Protein AF-A0A392PXT0-F1 (afdb_monomer_lite)

Structure (mmCIF, N/CA/C/O backbone):
data_AF-A0A392PXT0-F1
#
_entry.id   AF-A0A392PXT0-F1
#
loop_
_atom_site.group_PDB
_atom_site.id
_atom_site.type_symbol
_atom_site.label_atom_id
_atom_site.label_alt_id
_atom_site.label_comp_id
_atom_site.label_asym_id
_atom_site.label_entity_id
_atom_site.label_seq_id
_atom_site.pdbx_PDB_ins_code
_atom_site.Cartn_x
_atom_site.Cartn_y
_atom_site.Cartn_z
_atom_site.occupancy
_atom_site.B_iso_or_equiv
_atom_site.auth_seq_id
_atom_site.auth_comp_id
_atom_site.auth_asym_id
_atom_site.auth_atom_id
_atom_site.pdbx_PDB_model_num
ATOM 1 N N . CYS A 1 1 ? -1.692 -12.142 -3.217 1.00 73.62 1 CYS A N 1
ATOM 2 C CA . CYS A 1 1 ? -1.908 -10.701 -2.940 1.00 73.62 1 CYS A CA 1
ATOM 3 C C . CYS A 1 1 ? -3.370 -10.237 -2.954 1.00 73.62 1 CYS A C 1
ATOM 5 O O . CYS A 1 1 ? -3.661 -9.313 -2.216 1.00 73.62 1 CYS A O 1
ATOM 7 N N . LYS A 1 2 ? -4.313 -10.836 -3.709 1.00 83.12 2 LYS A N 1
ATOM 8 C CA . LYS A 1 2 ? -5.710 -10.337 -3.746 1.00 83.12 2 LYS A CA 1
ATOM 9 C C . LYS A 1 2 ? -6.364 -10.227 -2.359 1.00 83.12 2 LYS A C 1
ATOM 11 O O . LYS A 1 2 ? -6.875 -9.175 -2.014 1.00 83.12 2 LYS A O 1
ATOM 16 N N . GLN A 1 3 ? -6.278 -11.281 -1.544 1.00 90.12 3 GLN A N 1
ATOM 17 C CA . GLN A 1 3 ? -6.804 -11.261 -0.171 1.00 90.12 3 GLN A CA 1
ATOM 18 C C . GLN A 1 3 ? -6.119 -10.203 0.708 1.00 90.12 3 GLN A C 1
ATOM 20 O O . GLN A 1 3 ? -6.786 -9.577 1.516 1.00 90.12 3 GLN A O 1
ATOM 25 N N . LEU A 1 4 ? -4.818 -9.959 0.513 1.00 92.50 4 LEU A N 1
ATOM 26 C CA . LEU A 1 4 ? -4.071 -8.939 1.254 1.00 92.50 4 LEU A CA 1
ATOM 27 C C . LEU A 1 4 ? -4.578 -7.522 0.947 1.00 92.50 4 LEU A C 1
ATOM 29 O O . LEU A 1 4 ? -4.767 -6.736 1.865 1.00 92.50 4 LEU A O 1
ATOM 33 N N . VAL A 1 5 ? -4.832 -7.210 -0.327 1.00 93.69 5 VAL A N 1
ATOM 34 C CA . VAL A 1 5 ? -5.367 -5.898 -0.731 1.00 93.69 5 VAL A CA 1
ATOM 35 C C . VAL A 1 5 ? -6.782 -5.687 -0.179 1.00 93.69 5 VAL A C 1
ATOM 37 O O . VAL A 1 5 ? -7.111 -4.588 0.255 1.00 93.69 5 VAL A O 1
ATOM 40 N N . GLU A 1 6 ? -7.600 -6.740 -0.094 1.00 95.00 6 GLU A N 1
ATOM 41 C CA . GLU A 1 6 ? -8.924 -6.646 0.540 1.00 95.00 6 GLU A CA 1
ATOM 42 C C . GLU A 1 6 ? -8.854 -6.370 2.052 1.00 95.00 6 GLU A C 1
ATOM 44 O O . GLU A 1 6 ? -9.729 -5.686 2.584 1.00 95.00 6 GLU A O 1
ATOM 49 N N . LEU A 1 7 ? -7.797 -6.812 2.748 1.00 96.12 7 LEU A N 1
ATOM 50 C CA . LEU A 1 7 ? -7.611 -6.513 4.176 1.00 96.12 7 LEU A CA 1
ATOM 51 C C . LEU A 1 7 ? -7.393 -5.017 4.456 1.00 96.12 7 LEU A C 1
ATOM 53 O O . LEU A 1 7 ? -7.628 -4.583 5.582 1.00 96.12 7 LEU A O 1
ATOM 57 N N . LEU A 1 8 ? -7.035 -4.206 3.451 1.00 96.12 8 LEU A N 1
ATOM 58 C CA . LEU A 1 8 ? -6.945 -2.745 3.591 1.00 96.12 8 LEU A CA 1
ATOM 59 C C . LEU A 1 8 ? -8.302 -2.087 3.889 1.00 96.12 8 LEU A C 1
ATOM 61 O O . LEU A 1 8 ? -8.338 -0.972 4.396 1.00 96.12 8 LEU A O 1
ATOM 65 N N . LYS A 1 9 ? -9.419 -2.766 3.591 1.00 95.75 9 LYS A N 1
ATOM 66 C CA . LYS A 1 9 ? -10.783 -2.289 3.884 1.00 95.75 9 LYS A CA 1
ATOM 67 C C . LYS A 1 9 ? -11.296 -2.733 5.254 1.00 95.75 9 LYS A C 1
ATOM 69 O O . LYS A 1 9 ? -12.431 -2.420 5.608 1.00 95.75 9 LYS A O 1
ATOM 74 N N . HIS A 1 10 ? -10.524 -3.528 5.992 1.00 96.75 10 HIS A N 1
ATOM 75 C CA . HIS A 1 10 ? -10.987 -4.097 7.249 1.00 96.75 10 HIS A CA 1
ATOM 76 C C . HIS A 1 10 ? -11.231 -2.981 8.288 1.00 96.75 10 HIS A C 1
ATOM 78 O O . HIS A 1 10 ? -10.432 -2.056 8.379 1.00 96.75 10 HIS A O 1
ATOM 84 N N . PRO A 1 11 ? -12.295 -3.037 9.109 1.00 94.06 11 PRO A N 1
ATOM 85 C CA . PRO A 1 11 ? -12.600 -1.961 10.062 1.00 94.06 11 PRO A CA 1
ATOM 86 C C . PRO A 1 11 ? -11.606 -1.876 11.230 1.00 94.06 11 PRO A C 1
ATOM 88 O O . PRO A 1 11 ? -11.548 -0.871 11.930 1.00 94.06 11 PRO A O 1
ATOM 91 N N . SER A 1 12 ? -10.854 -2.949 11.483 1.00 96.75 12 SER A N 1
ATOM 92 C CA . SER A 1 12 ? -9.893 -3.006 12.584 1.00 96.75 12 SER A CA 1
ATOM 93 C C . SER A 1 12 ? -8.506 -2.557 12.143 1.00 96.75 12 SER A C 1
ATOM 95 O O . SER A 1 12 ? -7.880 -3.208 11.303 1.00 96.75 12 SER A O 1
ATOM 97 N N . ALA A 1 13 ? -7.993 -1.506 12.779 1.00 95.75 13 ALA A N 1
ATOM 98 C CA . ALA A 1 13 ? -6.648 -0.998 12.543 1.00 95.75 13 ALA A CA 1
ATOM 99 C C . ALA A 1 13 ? -5.543 -2.027 12.823 1.00 95.75 13 ALA A C 1
ATOM 101 O O . ALA A 1 13 ? -4.537 -2.048 12.117 1.00 95.75 13 ALA A O 1
ATOM 102 N N . SER A 1 14 ? -5.756 -2.951 13.769 1.00 96.00 14 SER A N 1
ATOM 103 C CA . SER A 1 14 ? -4.813 -4.046 14.039 1.00 96.00 14 SER A CA 1
ATOM 104 C C . SER A 1 14 ? -4.681 -5.030 12.872 1.00 96.00 14 SER A C 1
ATOM 106 O O . SER A 1 14 ? -3.704 -5.772 12.810 1.00 96.00 14 SER A O 1
ATOM 108 N N . VAL A 1 15 ? -5.632 -5.016 11.932 1.00 97.06 15 VAL A N 1
ATOM 109 C CA . VAL A 1 15 ? -5.583 -5.771 10.673 1.00 97.06 15 VAL A CA 1
ATOM 110 C C . VAL A 1 15 ? -5.084 -4.888 9.529 1.00 97.06 15 VAL A C 1
ATOM 112 O O . VAL A 1 15 ? -4.248 -5.323 8.740 1.00 97.06 15 VAL A O 1
ATOM 115 N N . VAL A 1 16 ? -5.552 -3.639 9.450 1.00 97.69 16 VAL A N 1
ATOM 116 C CA . VAL A 1 16 ? -5.174 -2.706 8.375 1.00 97.69 16 VAL A CA 1
ATOM 117 C C . VAL A 1 16 ? -3.692 -2.353 8.428 1.00 97.69 16 VAL A C 1
ATOM 119 O O . VAL A 1 16 ? -3.040 -2.367 7.390 1.00 97.69 16 VAL A O 1
ATOM 122 N N . PHE A 1 17 ? -3.137 -2.081 9.610 1.00 97.19 17 PHE A N 1
ATOM 123 C CA . PHE A 1 17 ? -1.735 -1.695 9.765 1.00 97.19 17 PHE A CA 1
ATOM 124 C C . PHE A 1 17 ? -0.742 -2.747 9.229 1.00 97.19 17 PHE A C 1
ATOM 126 O O . PHE A 1 17 ? 0.079 -2.412 8.370 1.00 97.19 17 PHE A O 1
ATOM 133 N N . PRO A 1 18 ? -0.801 -4.032 9.636 1.00 97.69 18 PRO A N 1
ATOM 134 C CA . PRO A 1 18 ? 0.069 -5.045 9.044 1.00 97.69 18 PRO A CA 1
ATOM 135 C C . PRO A 1 18 ? -0.237 -5.290 7.561 1.00 97.69 18 PRO A C 1
ATOM 137 O O . PRO A 1 18 ? 0.686 -5.589 6.800 1.00 97.69 18 PRO A O 1
ATOM 140 N N . ALA A 1 19 ? -1.491 -5.128 7.121 1.00 97.81 19 ALA A N 1
ATOM 141 C CA . ALA A 1 19 ? -1.847 -5.268 5.712 1.00 97.81 19 ALA A CA 1
ATOM 142 C C . ALA A 1 19 ? -1.189 -4.180 4.848 1.00 97.81 19 ALA A C 1
ATOM 144 O O . ALA A 1 19 ? -0.503 -4.515 3.882 1.00 97.81 19 ALA A O 1
ATOM 145 N N . VAL A 1 20 ? -1.326 -2.900 5.220 1.00 97.62 20 VAL A N 1
ATOM 146 C CA . VAL A 1 20 ? -0.726 -1.774 4.484 1.00 97.62 20 VAL A CA 1
ATOM 147 C C . VAL A 1 20 ? 0.793 -1.858 4.492 1.00 97.62 20 VAL A C 1
ATOM 149 O O . VAL A 1 20 ? 1.405 -1.695 3.444 1.00 97.62 20 VAL A O 1
ATOM 152 N N . ARG A 1 21 ? 1.402 -2.253 5.615 1.00 97.81 21 ARG A N 1
ATOM 153 C CA . ARG A 1 21 ? 2.852 -2.454 5.702 1.00 97.81 21 ARG A CA 1
ATOM 154 C C . ARG A 1 21 ? 3.341 -3.586 4.798 1.00 97.81 21 ARG A C 1
ATOM 156 O O . ARG A 1 21 ? 4.383 -3.474 4.160 1.00 97.81 21 ARG A O 1
ATOM 163 N N . THR A 1 22 ? 2.580 -4.676 4.705 1.00 97.50 22 THR A N 1
ATOM 164 C CA . THR A 1 22 ? 2.915 -5.784 3.798 1.00 97.50 22 THR A CA 1
ATOM 165 C C . THR A 1 22 ? 2.780 -5.356 2.336 1.00 97.50 22 THR A C 1
ATOM 167 O O . THR A 1 22 ? 3.634 -5.704 1.528 1.00 97.50 22 THR A O 1
ATOM 170 N N . VAL A 1 23 ? 1.747 -4.579 1.988 1.00 97.12 23 VAL A N 1
ATOM 171 C CA . VAL A 1 23 ? 1.598 -4.003 0.639 1.00 97.12 23 VAL A CA 1
ATOM 172 C C . VAL A 1 23 ? 2.752 -3.050 0.325 1.00 97.12 23 VAL A C 1
ATOM 174 O O . VAL A 1 23 ? 3.344 -3.178 -0.742 1.00 97.12 23 VAL A O 1
ATOM 177 N N . GLY A 1 24 ? 3.123 -2.181 1.267 1.00 96.69 24 GLY A N 1
ATOM 178 C CA . GLY A 1 24 ? 4.284 -1.294 1.185 1.00 96.69 24 GLY A CA 1
ATOM 179 C C . GLY A 1 24 ? 5.575 -2.043 0.851 1.00 96.69 24 GLY A C 1
ATOM 180 O O . GLY A 1 24 ? 6.262 -1.699 -0.103 1.00 96.69 24 GLY A O 1
ATOM 181 N N . ASN A 1 25 ? 5.847 -3.141 1.557 1.00 97.06 25 ASN A N 1
ATOM 182 C CA . ASN A 1 25 ? 7.022 -3.977 1.295 1.00 97.06 25 ASN A CA 1
ATOM 183 C C . ASN A 1 25 ? 6.997 -4.669 -0.082 1.00 97.06 25 ASN A C 1
ATOM 185 O O . ASN A 1 25 ? 8.052 -4.956 -0.642 1.00 97.06 25 ASN A O 1
ATOM 189 N N . ILE A 1 26 ? 5.815 -4.978 -0.626 1.00 95.38 26 ILE A N 1
ATOM 190 C CA . ILE A 1 26 ? 5.701 -5.578 -1.965 1.00 95.38 26 ILE A CA 1
ATOM 191 C C . ILE A 1 26 ? 6.002 -4.531 -3.043 1.00 95.38 26 ILE A C 1
ATOM 193 O O . ILE A 1 26 ? 6.697 -4.848 -4.002 1.00 95.38 26 ILE A O 1
ATOM 197 N N . VAL A 1 27 ? 5.518 -3.295 -2.883 1.00 94.19 27 VAL A N 1
ATOM 198 C CA . VAL A 1 27 ? 5.745 -2.217 -3.868 1.00 94.19 27 VAL A CA 1
ATOM 199 C C . VAL A 1 27 ? 7.155 -1.621 -3.812 1.00 94.19 27 VAL A C 1
ATOM 201 O O . VAL A 1 27 ? 7.528 -0.861 -4.694 1.00 94.19 27 VAL A O 1
ATOM 204 N N . THR A 1 28 ? 7.957 -1.957 -2.797 1.00 93.12 28 THR A N 1
ATOM 205 C CA . THR A 1 28 ? 9.407 -1.674 -2.782 1.00 93.12 28 THR A CA 1
ATOM 206 C C . THR A 1 28 ? 10.246 -2.728 -3.505 1.00 93.12 28 THR A C 1
ATOM 208 O O . THR A 1 28 ? 11.473 -2.657 -3.474 1.00 93.12 28 THR A O 1
ATOM 211 N N . GLY A 1 29 ? 9.605 -3.756 -4.060 1.00 90.94 29 GLY A N 1
ATOM 212 C CA . GLY A 1 29 ? 10.261 -4.814 -4.812 1.00 90.94 29 GLY A CA 1
ATOM 213 C C . GLY A 1 29 ? 10.533 -4.425 -6.267 1.00 90.94 29 GLY A C 1
ATOM 214 O O . GLY A 1 29 ? 10.974 -3.315 -6.547 1.00 90.94 29 GLY A O 1
ATOM 215 N N . ASP A 1 30 ? 10.299 -5.353 -7.194 1.00 91.25 30 ASP A N 1
ATOM 216 C CA . ASP A 1 30 ? 10.447 -5.099 -8.632 1.00 91.25 30 ASP A CA 1
ATOM 217 C C . ASP A 1 30 ? 9.184 -4.491 -9.279 1.00 91.25 30 ASP A C 1
ATOM 219 O O . ASP A 1 30 ? 8.087 -4.489 -8.709 1.00 91.25 30 ASP A O 1
ATOM 223 N N . ASP A 1 31 ? 9.326 -4.002 -10.515 1.00 91.69 31 ASP A N 1
ATOM 224 C CA . ASP A 1 31 ? 8.234 -3.376 -11.270 1.00 91.69 31 ASP A CA 1
ATOM 225 C C . ASP A 1 31 ? 7.024 -4.302 -11.461 1.00 91.69 31 ASP A C 1
ATOM 227 O O . ASP A 1 31 ? 5.879 -3.846 -11.493 1.00 91.69 31 ASP A O 1
ATOM 231 N N . MET A 1 32 ? 7.247 -5.615 -11.556 1.00 93.06 32 MET A N 1
ATOM 232 C CA . MET A 1 32 ? 6.175 -6.595 -11.720 1.00 93.06 32 MET A CA 1
ATOM 233 C C . MET A 1 32 ? 5.361 -6.734 -10.431 1.00 93.06 32 MET A C 1
ATOM 235 O O . MET A 1 32 ? 4.133 -6.850 -10.474 1.00 93.06 32 MET A O 1
ATOM 239 N N . GLN A 1 33 ? 6.024 -6.702 -9.275 1.00 94.12 33 GLN A N 1
ATOM 240 C CA . GLN A 1 33 ? 5.387 -6.717 -7.963 1.00 94.12 33 GLN A CA 1
ATOM 241 C C . GLN A 1 33 ? 4.572 -5.443 -7.730 1.00 94.12 33 GLN A C 1
ATOM 243 O O . GLN A 1 33 ? 3.412 -5.535 -7.311 1.00 94.12 33 GLN A O 1
ATOM 248 N N . THR A 1 34 ? 5.126 -4.280 -8.076 1.00 94.75 34 THR A N 1
ATOM 249 C CA . THR A 1 34 ? 4.425 -2.990 -8.012 1.00 94.75 34 THR A CA 1
ATOM 250 C C . THR A 1 34 ? 3.209 -2.976 -8.934 1.00 94.75 34 THR A C 1
ATOM 252 O O . THR A 1 34 ? 2.090 -2.725 -8.471 1.00 94.75 34 THR A O 1
ATOM 255 N N . GLN A 1 35 ? 3.377 -3.373 -10.200 1.00 93.50 35 GLN A N 1
ATOM 256 C CA . GLN A 1 35 ? 2.278 -3.456 -11.162 1.00 93.50 35 GLN A CA 1
ATOM 257 C C . GLN A 1 35 ? 1.179 -4.405 -10.680 1.00 93.50 35 GLN A C 1
ATOM 259 O O . GLN A 1 35 ? -0.009 -4.091 -10.749 1.00 93.50 35 GLN A O 1
ATOM 264 N N . ARG A 1 36 ? 1.552 -5.538 -10.075 1.00 94.38 36 ARG A N 1
ATOM 265 C CA . ARG A 1 36 ? 0.577 -6.489 -9.541 1.00 94.38 36 ARG A CA 1
ATOM 266 C C . ARG A 1 36 ? -0.290 -5.894 -8.431 1.00 94.38 36 ARG A C 1
ATOM 268 O O . ARG A 1 36 ? -1.453 -6.279 -8.308 1.00 94.38 36 ARG A O 1
ATOM 275 N N . ILE A 1 37 ? 0.250 -5.005 -7.599 1.00 95.50 37 ILE A N 1
ATOM 276 C CA . ILE A 1 37 ? -0.516 -4.306 -6.557 1.00 95.50 37 ILE A CA 1
ATOM 277 C C . ILE A 1 37 ? -1.450 -3.255 -7.175 1.00 95.50 37 ILE A C 1
ATOM 279 O O . ILE A 1 37 ? -2.610 -3.157 -6.757 1.00 95.50 37 ILE A O 1
ATOM 283 N N . ILE A 1 38 ? -0.995 -2.533 -8.204 1.00 93.56 38 ILE A N 1
ATOM 284 C CA . ILE A 1 38 ? -1.815 -1.575 -8.965 1.00 93.56 38 ILE A CA 1
ATOM 285 C C . ILE A 1 38 ? -3.000 -2.288 -9.634 1.00 93.56 38 ILE A C 1
ATOM 287 O O . ILE A 1 38 ? -4.151 -1.870 -9.473 1.00 93.56 38 ILE A O 1
ATOM 291 N N . ASP A 1 39 ? -2.752 -3.418 -10.300 1.00 94.38 39 ASP A N 1
ATOM 292 C CA . ASP A 1 39 ? -3.772 -4.222 -10.986 1.00 94.38 39 ASP A CA 1
ATOM 293 C C . ASP A 1 39 ? -4.860 -4.733 -10.032 1.00 94.38 39 ASP A C 1
ATOM 295 O O . ASP A 1 39 ? -6.028 -4.872 -10.406 1.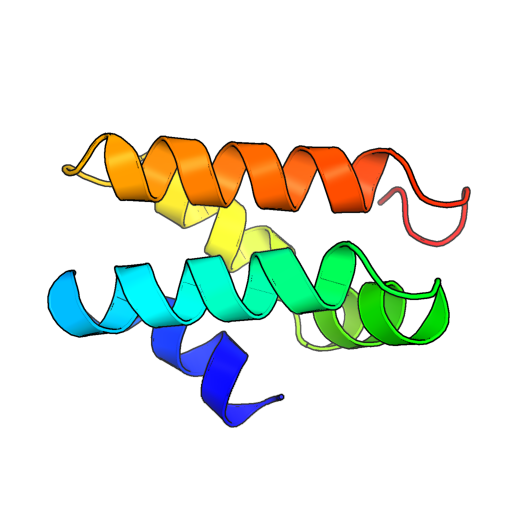00 94.38 39 ASP A O 1
ATOM 299 N N . LEU A 1 40 ? -4.498 -4.970 -8.768 1.00 95.19 40 LEU A N 1
ATOM 300 C CA . LEU A 1 40 ? -5.423 -5.352 -7.701 1.00 95.19 40 LEU A CA 1
ATOM 301 C C . LEU A 1 40 ? -6.243 -4.175 -7.147 1.00 95.19 40 LEU A C 1
ATOM 303 O O . LEU A 1 40 ? -6.973 -4.358 -6.174 1.00 95.19 40 LEU A O 1
ATOM 307 N N . LYS A 1 41 ? -6.163 -2.991 -7.767 1.00 93.81 41 LYS A N 1
ATOM 308 C CA . LYS A 1 41 ? -6.892 -1.772 -7.385 1.00 93.81 41 LYS A CA 1
ATOM 309 C C . LYS A 1 41 ? -6.568 -1.308 -5.963 1.00 93.81 41 LYS A C 1
ATOM 311 O O . LYS A 1 41 ? -7.449 -0.848 -5.239 1.00 93.81 41 LYS A O 1
ATOM 316 N N . ALA A 1 42 ? -5.296 -1.397 -5.573 1.00 95.00 42 ALA A N 1
ATOM 317 C CA . ALA A 1 42 ? -4.843 -0.934 -4.264 1.00 95.00 42 ALA A CA 1
ATOM 318 C C . ALA A 1 42 ? -4.848 0.601 -4.127 1.00 95.00 42 ALA A C 1
ATOM 320 O O . ALA A 1 42 ? -5.125 1.092 -3.038 1.00 95.00 42 ALA A O 1
ATOM 321 N N . LEU A 1 43 ? -4.605 1.364 -5.203 1.00 94.69 43 LEU A N 1
ATOM 322 C CA . LEU A 1 43 ? -4.497 2.835 -5.159 1.00 94.69 43 LEU A CA 1
ATOM 323 C C . LEU A 1 43 ? -5.727 3.538 -4.542 1.00 94.69 43 LEU A C 1
ATOM 325 O O . LEU A 1 43 ? -5.541 4.307 -3.599 1.00 94.69 43 LEU A O 1
ATOM 329 N N . PRO A 1 44 ? -6.981 3.246 -4.952 1.00 95.69 44 PRO A N 1
ATOM 330 C CA . PRO A 1 44 ? -8.160 3.813 -4.290 1.00 95.69 44 PRO A CA 1
ATOM 331 C C . PRO A 1 44 ? -8.261 3.467 -2.798 1.00 95.69 44 PRO A C 1
ATOM 333 O O . PRO A 1 44 ? -8.766 4.258 -2.006 1.00 95.69 44 PRO A O 1
ATOM 336 N N . LEU A 1 45 ? -7.783 2.285 -2.396 1.00 96.56 45 LEU A N 1
ATOM 337 C CA . LEU A 1 45 ? -7.807 1.862 -0.994 1.00 96.56 45 LEU A CA 1
ATOM 338 C C . LEU A 1 45 ? -6.749 2.605 -0.185 1.00 96.56 45 LEU A C 1
ATOM 340 O O . LEU A 1 45 ? -7.055 3.105 0.891 1.00 96.56 45 LEU A O 1
ATOM 344 N N . LEU A 1 46 ? -5.537 2.733 -0.726 1.00 97.00 46 LEU A N 1
ATOM 345 C CA . LEU A 1 46 ? -4.454 3.507 -0.123 1.00 97.00 46 LEU A CA 1
ATOM 346 C C . LEU A 1 46 ? -4.847 4.982 0.034 1.00 97.00 46 LEU A C 1
ATOM 348 O O . LEU A 1 46 ? -4.595 5.562 1.087 1.00 97.00 46 LEU A O 1
ATOM 352 N N . LEU A 1 47 ? -5.539 5.561 -0.954 1.00 96.25 47 LEU A N 1
ATOM 353 C CA . LEU A 1 47 ? -6.091 6.915 -0.866 1.00 96.25 47 LEU A CA 1
ATOM 354 C C . LEU A 1 47 ? -7.072 7.055 0.309 1.00 96.25 47 LEU A C 1
ATOM 356 O O . LEU A 1 47 ? -6.962 7.996 1.093 1.00 96.25 47 LEU A O 1
ATOM 360 N N . ASN A 1 48 ? -7.984 6.094 0.487 1.00 96.38 48 ASN A N 1
ATOM 361 C CA . ASN A 1 48 ? -8.914 6.093 1.622 1.00 96.38 48 ASN A CA 1
ATOM 362 C C . ASN A 1 48 ? -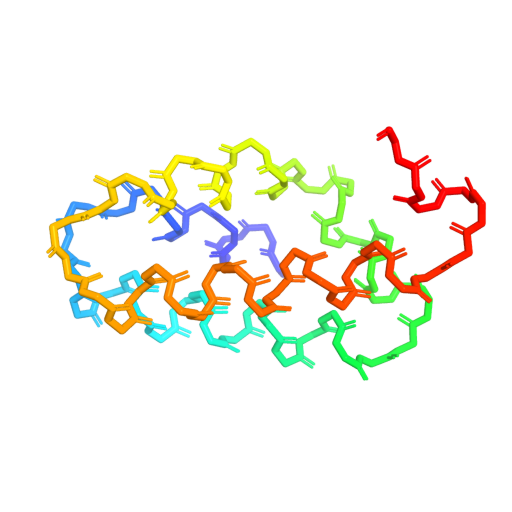8.194 5.979 2.978 1.00 96.38 48 ASN A C 1
ATOM 364 O O . ASN A 1 48 ? -8.678 6.505 3.978 1.00 96.38 48 ASN A O 1
ATOM 368 N N . LEU A 1 49 ? -7.027 5.331 3.034 1.00 97.31 49 LEU A N 1
ATOM 369 C CA . LEU A 1 49 ? -6.233 5.239 4.263 1.00 97.31 49 LEU A CA 1
ATOM 370 C C . LEU A 1 49 ? -5.553 6.565 4.646 1.00 97.31 49 LEU A C 1
ATOM 372 O O . LEU A 1 49 ? -5.214 6.748 5.816 1.00 97.31 49 LEU A O 1
ATOM 376 N N . LEU A 1 50 ? -5.414 7.527 3.725 1.00 97.06 50 LEU A N 1
ATOM 377 C CA . LEU A 1 50 ? -4.854 8.851 4.040 1.00 97.06 50 LEU A CA 1
ATOM 378 C C . LEU A 1 50 ? -5.750 9.676 4.978 1.00 97.06 50 LEU A C 1
ATOM 380 O O . LEU A 1 50 ? -5.259 10.559 5.684 1.00 97.06 50 LEU A O 1
ATOM 384 N N . ILE A 1 51 ? -7.047 9.362 5.041 1.00 95.56 51 ILE A N 1
ATOM 385 C CA . ILE A 1 51 ? -8.016 10.003 5.944 1.00 95.56 51 ILE A CA 1
ATOM 386 C C . ILE A 1 51 ? -8.329 9.162 7.194 1.00 95.56 51 ILE A C 1
ATOM 388 O O . ILE A 1 51 ? -9.256 9.487 7.931 1.00 95.56 51 ILE A O 1
ATOM 392 N N . HIS A 1 52 ? -7.568 8.094 7.459 1.00 96.56 52 HIS A N 1
ATOM 393 C CA . HIS A 1 52 ? -7.770 7.226 8.625 1.00 96.56 52 HIS A CA 1
ATOM 394 C C . HIS A 1 52 ? -7.596 7.987 9.961 1.00 96.56 52 HIS A C 1
ATOM 396 O O . HIS A 1 52 ? -6.986 9.047 10.001 1.00 96.56 52 HIS A O 1
ATOM 402 N N . ASN A 1 53 ? -8.087 7.484 11.095 1.00 94.75 53 ASN A N 1
ATOM 403 C CA . ASN A 1 53 ? -7.890 8.183 12.381 1.00 94.75 53 ASN A CA 1
ATOM 404 C C . ASN A 1 53 ? -6.459 8.033 12.926 1.00 94.75 53 ASN A C 1
ATOM 406 O O . ASN A 1 53 ? -5.928 8.934 13.571 1.00 94.75 53 ASN A O 1
ATOM 410 N N . GLU A 1 54 ? -5.818 6.903 12.640 1.00 96.06 54 GLU A N 1
ATOM 411 C CA . GLU A 1 54 ? -4.467 6.592 13.113 1.00 96.06 54 GLU A CA 1
ATOM 412 C C . GLU A 1 54 ? -3.386 7.136 12.179 1.00 96.06 54 GLU A C 1
ATOM 414 O O . GLU A 1 54 ? -3.345 6.809 10.99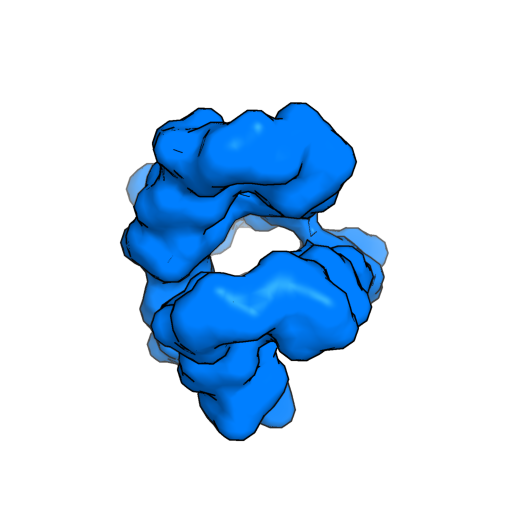1 1.00 96.06 54 GLU A O 1
ATOM 419 N N . ASN A 1 55 ? -2.471 7.933 12.73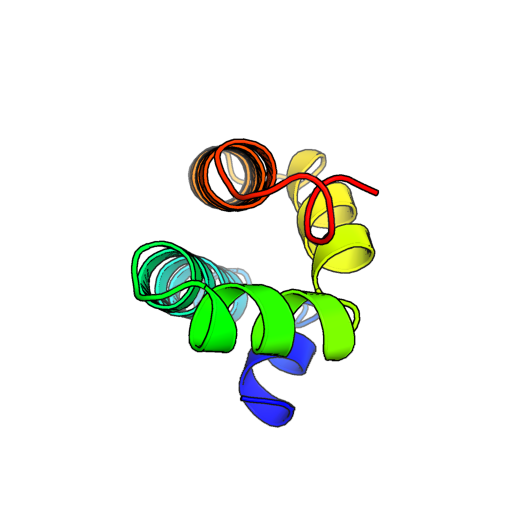3 1.00 96.81 55 ASN A N 1
ATOM 420 C CA . ASN A 1 55 ? -1.402 8.572 11.965 1.00 96.81 55 ASN A CA 1
ATOM 421 C C . ASN A 1 55 ? -0.394 7.579 11.383 1.00 96.81 55 ASN A C 1
ATOM 423 O O . ASN A 1 55 ? 0.154 7.844 10.316 1.00 96.81 55 ASN A O 1
ATOM 427 N N . ASP A 1 56 ? -0.150 6.446 12.040 1.00 96.94 56 ASP A N 1
ATOM 428 C CA . ASP A 1 56 ? 0.809 5.461 11.536 1.00 96.94 56 ASP A CA 1
ATOM 429 C C . ASP A 1 56 ? 0.281 4.749 10.284 1.00 96.94 56 ASP A C 1
ATOM 431 O O . ASP A 1 56 ? 1.033 4.554 9.333 1.00 96.94 56 ASP A O 1
ATOM 435 N N . ILE A 1 57 ? -1.031 4.494 10.203 1.00 97.88 57 ILE A N 1
ATOM 436 C CA . ILE A 1 57 ? -1.675 3.995 8.976 1.00 97.88 57 ILE A CA 1
ATOM 437 C C . ILE A 1 57 ? -1.572 5.025 7.844 1.00 97.88 57 ILE A C 1
ATOM 439 O O . ILE A 1 57 ? -1.239 4.654 6.720 1.00 97.88 57 ILE A O 1
ATOM 443 N N . LYS A 1 58 ? -1.787 6.320 8.126 1.00 98.25 58 LYS A N 1
ATOM 444 C CA . LYS A 1 58 ? -1.610 7.379 7.113 1.00 98.25 58 LYS A CA 1
ATOM 445 C C . LYS A 1 58 ? -0.186 7.427 6.580 1.00 98.25 58 LYS A C 1
ATOM 447 O O . LYS A 1 58 ? 0.007 7.563 5.376 1.00 98.25 58 LYS A O 1
ATOM 452 N N . LYS A 1 59 ? 0.804 7.348 7.475 1.00 97.94 59 LYS A N 1
ATOM 453 C CA . LYS A 1 59 ? 2.225 7.375 7.109 1.00 97.94 59 LYS A CA 1
ATOM 454 C C . LYS A 1 59 ? 2.574 6.201 6.206 1.00 97.94 59 LYS A C 1
ATOM 456 O O . LYS A 1 59 ? 3.166 6.426 5.160 1.00 97.94 59 LYS A O 1
ATOM 461 N N . GLU A 1 60 ? 2.158 4.990 6.567 1.00 97.88 60 GLU A N 1
ATOM 462 C CA . GLU A 1 60 ? 2.409 3.792 5.757 1.00 97.88 60 GLU A CA 1
ATOM 463 C C . GLU A 1 60 ? 1.692 3.846 4.403 1.00 97.88 60 GLU A C 1
ATOM 465 O O . GLU A 1 60 ? 2.279 3.505 3.377 1.00 97.88 60 GLU A O 1
ATOM 470 N N . ALA A 1 61 ? 0.447 4.327 4.362 1.00 98.00 61 ALA A N 1
ATOM 471 C CA . ALA A 1 61 ? -0.282 4.505 3.109 1.00 98.00 61 ALA A CA 1
ATOM 472 C C . ALA A 1 61 ? 0.387 5.550 2.202 1.00 98.00 61 ALA A C 1
ATOM 474 O O . ALA A 1 61 ? 0.589 5.295 1.017 1.00 98.00 61 ALA A O 1
ATOM 475 N N . CYS A 1 62 ? 0.787 6.696 2.760 1.00 97.75 62 CYS A N 1
ATOM 476 C CA . CYS A 1 62 ? 1.507 7.744 2.037 1.00 97.75 62 CYS A CA 1
ATOM 477 C C . CYS A 1 62 ? 2.855 7.237 1.508 1.00 97.75 62 CYS A C 1
ATOM 479 O O . CYS A 1 62 ? 3.169 7.416 0.334 1.00 97.75 62 CYS A O 1
ATOM 481 N N . TRP A 1 63 ? 3.615 6.532 2.348 1.00 97.25 63 TRP A N 1
ATOM 482 C CA . TRP A 1 63 ? 4.880 5.919 1.960 1.00 97.25 63 TRP A CA 1
ATOM 483 C C . TRP A 1 63 ? 4.693 4.895 0.830 1.00 97.25 63 TRP A C 1
ATOM 485 O O . TRP A 1 63 ? 5.390 4.959 -0.182 1.00 97.25 63 TRP A O 1
ATOM 495 N N . THR A 1 64 ? 3.682 4.029 0.935 1.00 97.31 64 THR A N 1
ATOM 496 C CA . THR A 1 64 ? 3.324 3.055 -0.110 1.00 97.31 64 THR A CA 1
ATOM 497 C C . THR A 1 64 ? 2.991 3.746 -1.434 1.00 97.31 64 THR A C 1
ATOM 499 O O . THR A 1 64 ? 3.490 3.333 -2.478 1.00 97.31 64 THR A O 1
ATOM 502 N N . ILE A 1 65 ? 2.185 4.814 -1.406 1.00 96.25 65 ILE A N 1
ATOM 503 C CA . ILE A 1 65 ? 1.858 5.599 -2.606 1.00 96.25 65 ILE A CA 1
ATOM 504 C C . ILE A 1 65 ? 3.126 6.214 -3.201 1.00 96.25 65 ILE A C 1
ATOM 506 O O . ILE A 1 65 ? 3.320 6.120 -4.408 1.00 96.25 65 ILE A O 1
ATOM 510 N N . SER A 1 66 ? 4.010 6.777 -2.371 1.00 95.50 66 SER A N 1
ATOM 511 C CA . SER A 1 66 ? 5.247 7.400 -2.854 1.00 95.50 66 SER A CA 1
ATOM 512 C C . SER A 1 66 ? 6.149 6.416 -3.606 1.00 95.50 66 SER A C 1
ATOM 514 O O . SER A 1 66 ? 6.693 6.773 -4.649 1.00 95.50 66 SER A O 1
ATOM 516 N N . ASN A 1 67 ? 6.230 5.162 -3.140 1.00 94.44 67 ASN A N 1
ATOM 517 C CA . ASN A 1 67 ? 6.979 4.102 -3.817 1.00 94.44 67 ASN A CA 1
ATOM 518 C C . ASN A 1 67 ? 6.337 3.711 -5.152 1.00 94.44 67 ASN A C 1
ATOM 520 O O . ASN A 1 67 ? 7.049 3.548 -6.134 1.00 94.44 67 ASN A O 1
ATOM 524 N N . ILE A 1 68 ? 5.003 3.616 -5.210 1.00 93.25 68 ILE A N 1
ATOM 525 C CA . ILE A 1 68 ? 4.286 3.347 -6.466 1.00 93.25 68 ILE A CA 1
ATOM 526 C C . ILE A 1 68 ? 4.561 4.461 -7.486 1.00 93.25 68 ILE A C 1
ATOM 528 O O . ILE A 1 68 ? 4.868 4.182 -8.639 1.00 93.25 68 ILE A O 1
ATOM 532 N N . THR A 1 69 ? 4.496 5.726 -7.061 1.00 91.00 69 THR A N 1
ATOM 533 C CA . THR A 1 69 ? 4.711 6.881 -7.949 1.0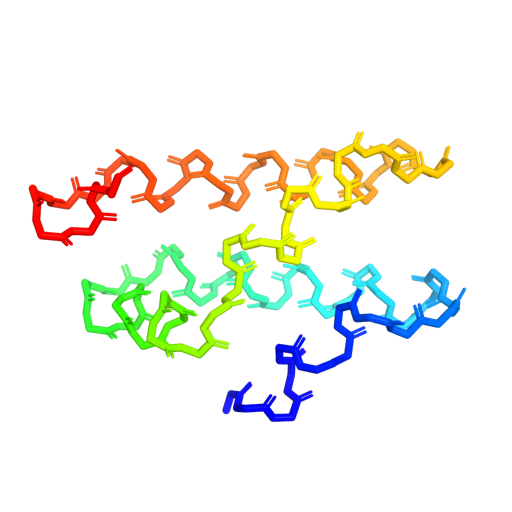0 91.00 69 THR A CA 1
ATOM 534 C C . THR A 1 69 ? 6.170 7.104 -8.342 1.00 91.00 69 THR A C 1
ATOM 536 O O . THR A 1 69 ? 6.431 7.842 -9.284 1.00 91.00 69 THR A O 1
ATOM 539 N N . ALA A 1 70 ? 7.120 6.502 -7.621 1.00 88.44 70 ALA A N 1
ATOM 540 C CA . ALA A 1 70 ? 8.539 6.511 -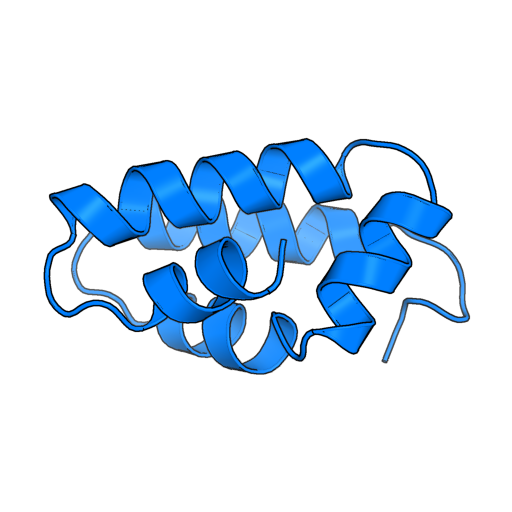7.977 1.00 88.44 70 ALA A CA 1
ATOM 541 C C . ALA A 1 70 ? 8.896 5.453 -9.040 1.00 88.44 70 ALA A C 1
ATOM 543 O O . ALA A 1 70 ? 10.056 5.363 -9.440 1.00 88.44 70 ALA A O 1
ATOM 544 N N . GLY A 1 71 ? 7.915 4.643 -9.451 1.00 81.88 71 GLY A N 1
ATOM 545 C CA . GLY A 1 71 ? 8.033 3.633 -10.490 1.00 81.88 71 GLY A CA 1
ATOM 546 C C . GLY A 1 71 ? 8.105 4.200 -11.913 1.00 81.88 71 GLY A C 1
ATOM 547 O O . GLY A 1 71 ? 8.396 5.375 -12.131 1.00 81.88 71 GLY A O 1
ATOM 548 N N . ASN A 1 72 ? 7.860 3.343 -12.901 1.00 83.00 72 ASN A N 1
ATOM 549 C CA . ASN A 1 72 ? 7.932 3.697 -14.320 1.00 83.00 72 ASN A CA 1
ATOM 550 C C . ASN A 1 72 ? 6.641 4.371 -14.840 1.00 83.00 72 ASN A C 1
ATOM 552 O O . ASN A 1 72 ? 5.607 4.371 -14.172 1.00 83.00 72 ASN A O 1
ATOM 556 N N . ASP A 1 73 ? 6.689 4.920 -16.059 1.00 80.19 73 ASP A N 1
ATOM 557 C CA . ASP A 1 73 ? 5.564 5.649 -16.669 1.00 80.19 73 ASP A CA 1
ATOM 558 C C . ASP A 1 73 ? 4.274 4.813 -16.801 1.00 80.19 73 ASP A C 1
ATOM 560 O O . ASP A 1 73 ? 3.186 5.379 -16.831 1.00 80.19 73 ASP A O 1
ATOM 564 N N . GLU A 1 74 ? 4.358 3.476 -16.860 1.00 76.94 74 GLU A N 1
ATOM 565 C CA . GLU A 1 74 ? 3.172 2.602 -16.896 1.00 76.94 74 GLU A CA 1
ATOM 566 C C . GLU A 1 74 ? 2.483 2.492 -15.524 1.00 76.94 74 GLU A C 1
ATOM 568 O O . GLU A 1 74 ? 1.273 2.262 -15.438 1.00 76.94 74 GLU A O 1
ATOM 573 N N . GLN A 1 75 ? 3.252 2.655 -14.446 1.00 75.75 75 GLN A N 1
ATOM 574 C CA . GLN A 1 75 ? 2.785 2.575 -13.061 1.00 75.75 75 GLN A CA 1
ATOM 575 C C . GLN A 1 75 ? 2.235 3.915 -12.551 1.00 75.75 75 GLN A C 1
ATOM 577 O O . GLN A 1 75 ? 1.417 3.936 -11.626 1.00 75.75 75 GLN A O 1
ATOM 582 N N . ILE A 1 76 ? 2.654 5.023 -13.163 1.00 73.69 76 ILE A N 1
ATOM 583 C CA . ILE A 1 76 ? 2.147 6.369 -12.894 1.00 73.69 76 ILE A CA 1
ATOM 584 C C . ILE A 1 76 ? 0.787 6.522 -13.604 1.00 73.69 76 ILE A C 1
ATOM 586 O O . ILE A 1 76 ? 0.723 6.631 -14.826 1.00 73.69 76 ILE A O 1
ATOM 590 N N . GLN A 1 77 ? -0.309 6.498 -12.832 1.00 59.31 77 GLN A N 1
ATOM 591 C CA . GLN A 1 77 ? -1.695 6.657 -13.319 1.00 59.31 77 GLN A CA 1
ATOM 592 C C . GLN A 1 77 ? -2.263 8.049 -13.053 1.00 59.31 77 GLN A C 1
ATOM 594 O O . GLN A 1 77 ? -2.028 8.576 -11.941 1.00 59.31 77 GLN A O 1
#

Sequence (77 aa):
CKQLVELLKHPSASVVFPAVRTVGNIVTGDDMQTQRIIDLKALPLLLNLLIHNENDIKKEACWTISNITAGNDEQIQ

Secondary structure (DSSP, 8-state):
-HHHHHHTT-S-HHHHHHHHHHHHHHHTS-HHHHHHHHHTTHHHHHHHHTT-S-HHHHHHHHHHHHHHHTS-TTT--

pLDDT: mean 93.25, std 6.88, range [59.31, 98.25]

Radius of gyration: 11.31 Å; chains: 1; bounding box: 23×21×31 Å

InterPro domains:
  IPR000225 Armadillo [PF00514] (2-27)
  IPR000225 Armadillo [PF00514] (31-70)
  IPR000225 Armadillo [PS50176] (41-77)
  IPR000225 Armadillo [SM00185] (30-70)
  IPR011989 Armadillo-like helical [G3DSA:1.25.10.10] (1-77)
  IPR016024 Armadillo-type fold [SSF48371] (3-76)

Foldseek 3Di:
DLVLLVQLPPPDPVSNLVSLQVLLVQLLDDPVSLVVCVVSVSLVSLVVQCPPPDVSSNVSSVSSVVSQCVDDPVSND

Organism: NCBI:txid97028